Protein AF-A0A3D2K0X0-F1 (afdb_monomer_lite)

pLDDT: mean 84.07, std 15.58, range [38.31, 97.81]

Structure (mmCIF, N/CA/C/O backbone):
data_AF-A0A3D2K0X0-F1
#
_entry.id   AF-A0A3D2K0X0-F1
#
loop_
_atom_site.group_PDB
_atom_site.id
_atom_site.type_symbol
_atom_site.label_atom_id
_atom_site.label_alt_id
_atom_site.label_comp_id
_atom_site.label_asym_id
_atom_site.label_entity_id
_atom_site.label_seq_id
_atom_site.pdbx_PDB_ins_code
_atom_site.Cartn_x
_atom_site.Cartn_y
_atom_site.Cartn_z
_atom_site.occupancy
_atom_site.B_iso_or_equiv
_atom_site.auth_seq_id
_atom_site.auth_comp_id
_atom_site.auth_asym_id
_atom_site.auth_atom_id
_atom_site.pdbx_PDB_model_num
ATOM 1 N N . MET A 1 1 ? -5.726 -4.764 17.600 1.00 83.50 1 MET A N 1
ATOM 2 C CA . MET A 1 1 ? -5.857 -4.123 16.275 1.00 83.50 1 MET A CA 1
ATOM 3 C C . MET A 1 1 ? -5.183 -2.762 16.157 1.00 83.50 1 MET A C 1
ATOM 5 O O . MET A 1 1 ? -4.440 -2.572 15.210 1.00 83.50 1 MET A O 1
ATOM 9 N N . ARG A 1 2 ? -5.328 -1.857 17.134 1.00 81.69 2 ARG A N 1
ATOM 10 C CA . ARG A 1 2 ? -4.608 -0.569 17.155 1.00 81.69 2 ARG A CA 1
ATOM 11 C C . ARG A 1 2 ? -3.098 -0.684 16.879 1.00 81.69 2 ARG A C 1
ATOM 13 O O . ARG A 1 2 ? -2.617 -0.067 15.940 1.00 81.69 2 ARG A O 1
ATOM 20 N N . TYR A 1 3 ? -2.367 -1.512 17.625 1.00 88.62 3 TYR A N 1
ATOM 21 C CA . TYR A 1 3 ? -0.921 -1.673 17.405 1.00 88.62 3 TYR A CA 1
ATOM 22 C C . TYR A 1 3 ? -0.562 -2.223 16.018 1.00 88.62 3 TYR A C 1
ATOM 24 O O . TYR A 1 3 ? 0.441 -1.808 15.456 1.00 88.62 3 TYR A O 1
ATOM 32 N N . ALA A 1 4 ? -1.402 -3.082 15.427 1.00 90.94 4 ALA A N 1
ATOM 33 C CA . ALA A 1 4 ? -1.199 -3.544 14.054 1.00 90.94 4 ALA A CA 1
ATOM 34 C C . ALA A 1 4 ? -1.318 -2.383 13.055 1.00 90.94 4 ALA A C 1
ATOM 36 O O . ALA A 1 4 ? -0.501 -2.276 12.152 1.00 90.94 4 ALA A O 1
ATOM 37 N N . CYS A 1 5 ? -2.276 -1.471 13.253 1.00 91.12 5 CYS A N 1
ATOM 38 C CA . CYS A 1 5 ? -2.397 -0.267 12.431 1.00 91.12 5 CYS A CA 1
ATOM 39 C C . CYS A 1 5 ? -1.192 0.670 12.568 1.00 91.12 5 CYS A C 1
ATOM 41 O O . CYS A 1 5 ? -0.759 1.245 11.575 1.00 91.12 5 CYS A O 1
ATOM 43 N N . LEU A 1 6 ? -0.631 0.792 13.775 1.00 91.81 6 LEU A N 1
ATOM 44 C CA . LEU A 1 6 ? 0.592 1.562 14.006 1.00 91.81 6 LEU A CA 1
ATOM 45 C C . LEU A 1 6 ? 1.790 0.935 13.278 1.00 91.81 6 LEU A C 1
ATOM 47 O O . LEU A 1 6 ? 2.475 1.624 12.528 1.00 91.81 6 LEU A O 1
ATOM 51 N N . VAL A 1 7 ? 2.004 -0.374 13.450 1.00 94.81 7 VAL A N 1
ATOM 52 C CA . VAL A 1 7 ? 3.092 -1.116 12.791 1.00 94.81 7 VAL A CA 1
ATOM 53 C C . VAL A 1 7 ? 2.967 -1.032 11.272 1.00 94.81 7 VAL A C 1
ATOM 55 O O . VAL A 1 7 ? 3.932 -0.683 10.601 1.00 94.81 7 VAL A O 1
ATOM 58 N N . MET A 1 8 ? 1.777 -1.278 10.722 1.00 95.31 8 MET A N 1
ATOM 59 C CA . MET A 1 8 ? 1.549 -1.187 9.278 1.00 95.31 8 MET A CA 1
ATOM 60 C C . MET A 1 8 ? 1.687 0.242 8.754 1.00 95.31 8 MET A C 1
ATOM 62 O O . MET A 1 8 ? 2.212 0.437 7.664 1.00 95.31 8 MET A O 1
ATOM 66 N N . GLY A 1 9 ? 1.281 1.249 9.533 1.00 94.19 9 GLY A N 1
ATOM 67 C CA . GLY A 1 9 ? 1.522 2.652 9.197 1.00 94.19 9 GLY A CA 1
ATOM 68 C C . GLY A 1 9 ? 3.013 2.959 9.043 1.00 94.19 9 GLY A C 1
ATOM 69 O O . GLY A 1 9 ? 3.412 3.573 8.053 1.00 94.19 9 GLY A O 1
ATOM 70 N N . ILE A 1 10 ? 3.839 2.471 9.973 1.00 95.81 10 ILE A N 1
ATOM 71 C CA . ILE A 1 10 ? 5.302 2.607 9.913 1.00 95.81 10 ILE A CA 1
ATOM 72 C C . ILE A 1 10 ? 5.878 1.831 8.721 1.00 95.81 10 ILE A C 1
ATOM 74 O O . ILE A 1 10 ? 6.716 2.366 8.001 1.00 95.81 10 ILE A O 1
ATOM 78 N N . LEU A 1 11 ? 5.407 0.607 8.463 1.00 96.69 11 LEU A N 1
ATOM 79 C CA . LEU A 1 11 ? 5.863 -0.193 7.319 1.00 96.69 11 LEU A CA 1
ATOM 80 C C . LEU A 1 11 ? 5.563 0.488 5.978 1.00 96.69 11 LEU A C 1
ATOM 82 O O . LEU A 1 11 ? 6.444 0.564 5.129 1.00 96.69 11 LEU A O 1
ATOM 86 N N . PHE A 1 12 ? 4.368 1.053 5.795 1.00 96.75 12 PHE A N 1
ATOM 87 C CA . PHE A 1 12 ? 4.060 1.811 4.579 1.00 96.75 12 PHE A CA 1
ATOM 88 C C . PHE A 1 12 ? 4.877 3.102 4.460 1.00 96.75 12 PHE A C 1
ATOM 90 O O . PHE A 1 12 ? 5.246 3.486 3.352 1.00 96.75 12 PHE A O 1
ATOM 97 N N . ALA A 1 13 ? 5.210 3.756 5.575 1.00 95.38 13 ALA A N 1
ATOM 98 C CA . ALA A 1 13 ? 6.133 4.889 5.549 1.00 95.38 13 ALA A CA 1
ATOM 99 C C . ALA A 1 13 ? 7.541 4.453 5.100 1.00 95.38 13 ALA A C 1
ATOM 101 O O . ALA A 1 13 ? 8.158 5.136 4.285 1.00 95.38 13 ALA A O 1
ATOM 102 N N . LEU A 1 14 ? 8.016 3.288 5.555 1.00 94.56 14 LEU A N 1
ATOM 103 C CA . LEU A 1 14 ? 9.288 2.714 5.113 1.00 94.56 14 LEU A CA 1
ATOM 104 C C . LEU A 1 14 ? 9.266 2.348 3.622 1.00 94.56 14 LEU A C 1
ATOM 106 O O . LEU A 1 14 ? 10.211 2.664 2.910 1.00 94.56 14 LEU A O 1
ATOM 110 N N . PHE A 1 15 ? 8.176 1.754 3.126 1.00 93.06 15 PHE A N 1
ATOM 111 C CA . PHE A 1 15 ? 8.017 1.496 1.691 1.00 93.06 15 PHE A CA 1
ATOM 112 C C . PHE A 1 15 ? 8.025 2.791 0.883 1.00 93.06 15 PHE A C 1
ATOM 114 O O . PHE A 1 15 ? 8.700 2.861 -0.135 1.00 93.06 15 PHE A O 1
ATOM 121 N N . THR A 1 16 ? 7.352 3.839 1.366 1.00 91.25 16 THR A N 1
ATOM 122 C CA . THR A 1 16 ? 7.391 5.170 0.740 1.00 91.25 16 THR A CA 1
ATOM 123 C C . THR A 1 16 ? 8.828 5.688 0.646 1.00 91.25 16 THR A C 1
ATOM 125 O O . THR A 1 16 ? 9.238 6.158 -0.409 1.00 91.25 16 THR A O 1
ATOM 128 N N . PHE A 1 17 ? 9.609 5.562 1.724 1.00 89.50 17 PHE A N 1
ATOM 129 C CA . PHE A 1 17 ? 11.023 5.939 1.736 1.00 89.50 17 PHE A CA 1
ATOM 130 C C . PHE A 1 17 ? 11.845 5.138 0.716 1.00 89.50 17 PHE A C 1
ATOM 132 O O . PHE A 1 17 ? 12.612 5.724 -0.041 1.00 89.50 17 PHE A O 1
ATOM 139 N N . TRP A 1 18 ? 11.650 3.819 0.636 1.00 87.62 18 TRP A N 1
ATOM 140 C CA . TRP A 1 18 ? 12.347 2.993 -0.352 1.00 87.62 18 TRP A CA 1
ATOM 141 C C . TRP A 1 18 ? 11.983 3.334 -1.794 1.00 87.62 18 TRP A C 1
ATOM 143 O O . TRP A 1 18 ? 12.853 3.255 -2.646 1.00 87.62 18 TRP A O 1
ATOM 153 N N . GLN A 1 19 ? 10.766 3.805 -2.072 1.00 87.12 19 GLN A N 1
ATOM 154 C CA . GLN A 1 19 ? 10.413 4.262 -3.420 1.00 87.12 19 GLN A CA 1
ATOM 155 C C . GLN A 1 19 ? 11.165 5.530 -3.847 1.00 87.12 19 GLN A C 1
ATOM 157 O O . GLN A 1 19 ? 11.465 5.694 -5.026 1.00 87.12 19 GLN A O 1
ATOM 162 N N . PHE A 1 20 ? 11.520 6.410 -2.906 1.00 81.31 20 PHE A N 1
ATOM 163 C CA . PHE A 1 20 ? 12.422 7.527 -3.205 1.00 81.31 20 PHE A CA 1
ATOM 164 C C . PHE A 1 20 ? 13.858 7.054 -3.461 1.00 81.31 20 PHE A C 1
ATOM 166 O O . PHE A 1 20 ? 14.539 7.618 -4.308 1.00 81.31 20 PHE A O 1
ATOM 173 N N . ASN A 1 21 ? 14.309 6.005 -2.768 1.00 79.56 21 ASN A N 1
ATOM 174 C CA . ASN A 1 21 ? 15.621 5.406 -3.022 1.00 79.56 21 ASN A CA 1
ATOM 175 C C . ASN A 1 21 ? 15.667 4.669 -4.373 1.00 79.56 21 ASN A C 1
ATOM 177 O O . ASN A 1 21 ? 16.672 4.733 -5.073 1.00 79.56 21 ASN A O 1
ATOM 181 N N . ASP A 1 22 ? 14.572 4.012 -4.764 1.00 71.38 22 ASP A N 1
ATOM 182 C CA . ASP A 1 22 ? 14.458 3.348 -6.067 1.00 71.38 22 ASP A CA 1
ATOM 183 C C . ASP A 1 22 ? 14.534 4.356 -7.226 1.00 71.38 22 ASP A C 1
ATOM 185 O O . ASP A 1 22 ? 15.140 4.055 -8.251 1.00 71.38 22 ASP A O 1
ATOM 189 N N . LEU A 1 23 ? 14.005 5.576 -7.054 1.00 69.69 23 LEU A N 1
ATOM 190 C CA . LEU A 1 23 ? 14.193 6.666 -8.019 1.00 69.69 23 LEU A CA 1
ATOM 191 C C . LEU A 1 23 ? 15.675 6.994 -8.228 1.00 69.69 23 LEU A C 1
ATOM 193 O O . LEU A 1 23 ? 16.134 7.049 -9.364 1.00 69.69 23 LEU A O 1
ATOM 197 N N . GLU A 1 24 ? 16.414 7.227 -7.141 1.00 64.69 24 GLU A N 1
ATOM 198 C CA . GLU A 1 24 ? 17.826 7.619 -7.220 1.00 64.69 24 GLU A CA 1
ATOM 199 C C . GLU A 1 24 ? 18.708 6.510 -7.809 1.00 64.69 24 GLU A C 1
ATOM 201 O O . GLU A 1 24 ? 19.740 6.800 -8.414 1.00 64.69 24 GLU A O 1
ATOM 206 N N . GLN A 1 25 ? 18.306 5.246 -7.638 1.00 63.50 25 GLN A N 1
ATOM 207 C CA . GLN A 1 25 ? 19.117 4.088 -7.999 1.00 63.50 25 GLN A CA 1
ATOM 208 C C . GLN A 1 25 ? 18.748 3.447 -9.349 1.00 63.50 25 GLN A C 1
ATOM 210 O O . GLN A 1 25 ? 19.645 2.937 -10.021 1.00 63.50 25 GLN A O 1
ATOM 215 N N . TYR A 1 26 ? 17.470 3.456 -9.746 1.00 66.56 26 TYR A N 1
ATOM 216 C CA . TYR A 1 26 ? 16.961 2.688 -10.896 1.00 66.56 26 TYR A CA 1
ATOM 217 C C . TYR A 1 26 ? 16.151 3.514 -11.912 1.00 66.56 26 TYR A C 1
ATOM 219 O O . TYR A 1 26 ? 15.646 2.939 -12.872 1.00 66.56 26 TYR A O 1
ATOM 227 N N . ASP A 1 27 ? 16.000 4.833 -11.713 1.00 66.81 27 ASP A N 1
ATOM 228 C CA . ASP A 1 27 ? 15.270 5.761 -12.606 1.00 66.81 27 ASP A CA 1
ATOM 229 C C . ASP A 1 27 ? 13.861 5.261 -13.010 1.00 66.81 27 ASP A C 1
ATOM 231 O O . ASP A 1 27 ? 13.362 5.465 -14.116 1.00 66.81 27 ASP A O 1
ATOM 235 N N . THR A 1 28 ? 13.209 4.536 -12.095 1.00 66.00 28 THR A N 1
ATOM 236 C CA . THR A 1 28 ? 11.919 3.869 -12.322 1.00 66.00 28 THR A CA 1
ATOM 237 C C . THR A 1 28 ? 10.818 4.867 -12.669 1.00 66.00 28 THR A C 1
ATOM 239 O O . THR A 1 28 ? 10.440 5.647 -11.809 1.00 66.00 28 THR A O 1
ATOM 242 N N . GLU A 1 29 ? 10.205 4.795 -13.855 1.00 65.44 29 GLU A N 1
ATOM 243 C CA . GLU A 1 29 ? 9.218 5.791 -14.329 1.00 65.44 29 GLU A CA 1
ATOM 244 C C . GLU A 1 29 ? 7.976 5.982 -13.424 1.00 65.44 29 GLU A C 1
ATOM 246 O O . GLU A 1 29 ? 7.407 7.072 -13.370 1.00 65.44 29 GLU A O 1
ATOM 251 N N . TRP A 1 30 ? 7.549 4.954 -12.681 1.00 70.50 30 TRP A N 1
ATOM 252 C CA . TRP A 1 30 ? 6.277 4.951 -11.930 1.00 70.50 30 TRP A CA 1
ATOM 253 C C . TRP A 1 30 ? 6.417 5.203 -10.420 1.00 70.50 30 TRP A C 1
ATOM 255 O O . TRP A 1 30 ? 5.435 5.119 -9.675 1.00 70.50 30 TRP A O 1
ATOM 265 N N . TRP A 1 31 ? 7.615 5.568 -9.960 1.00 80.50 31 TRP A N 1
ATOM 266 C CA . TRP A 1 31 ? 7.943 5.763 -8.542 1.00 80.50 31 TRP A CA 1
ATOM 267 C C . TRP A 1 31 ? 6.989 6.731 -7.814 1.00 80.50 31 TRP A C 1
ATOM 269 O O . TRP A 1 31 ? 6.598 6.495 -6.669 1.00 80.50 31 TRP A O 1
ATOM 279 N N . GLN A 1 32 ? 6.540 7.795 -8.489 1.00 83.19 32 GLN A N 1
ATOM 280 C CA . GLN A 1 32 ? 5.645 8.811 -7.916 1.00 83.19 32 GLN A CA 1
ATOM 281 C C . GLN A 1 32 ? 4.284 8.232 -7.512 1.00 83.19 32 GLN A C 1
ATOM 283 O O . GLN A 1 32 ? 3.729 8.598 -6.471 1.00 83.19 32 GLN A O 1
ATOM 288 N N . GLY A 1 33 ? 3.750 7.312 -8.323 1.00 87.75 33 GLY A N 1
ATOM 289 C CA . GLY A 1 33 ? 2.477 6.646 -8.052 1.00 87.75 33 GLY A CA 1
ATOM 290 C C . GLY A 1 33 ? 2.555 5.783 -6.795 1.00 87.75 33 GLY A C 1
ATOM 291 O O . GLY A 1 33 ? 1.653 5.822 -5.951 1.00 87.75 33 GLY A O 1
ATOM 292 N N . TRP A 1 34 ? 3.667 5.069 -6.621 1.00 90.50 34 TRP A N 1
ATOM 293 C CA . TRP A 1 34 ? 3.917 4.250 -5.439 1.00 90.50 34 TRP A CA 1
ATOM 294 C C . TRP A 1 34 ? 4.182 5.063 -4.182 1.00 90.50 34 TRP A C 1
ATOM 296 O O . TRP A 1 34 ? 3.618 4.740 -3.135 1.00 90.50 34 TRP A O 1
ATOM 306 N N . VAL A 1 35 ? 4.955 6.150 -4.279 1.00 91.81 35 VAL A N 1
ATOM 307 C CA . VAL A 1 35 ? 5.143 7.101 -3.173 1.00 91.81 35 VAL A CA 1
ATOM 308 C C . VAL A 1 35 ? 3.790 7.594 -2.667 1.00 91.81 35 VAL A C 1
ATOM 310 O O . VAL A 1 35 ? 3.504 7.497 -1.473 1.00 91.81 35 VAL A O 1
ATOM 313 N N . LEU A 1 36 ? 2.924 8.071 -3.566 1.00 93.50 36 LEU A N 1
ATOM 314 C CA . LEU A 1 36 ? 1.603 8.566 -3.184 1.00 93.50 36 LEU A CA 1
ATOM 315 C C . LEU A 1 36 ? 0.741 7.456 -2.567 1.00 93.50 36 LEU A C 1
ATOM 317 O O . LEU A 1 36 ? 0.100 7.661 -1.535 1.00 93.50 36 LEU A O 1
ATOM 321 N N . THR A 1 37 ? 0.747 6.269 -3.171 1.00 94.56 37 THR A N 1
ATOM 322 C CA . THR A 1 37 ? -0.063 5.133 -2.720 1.00 94.56 37 THR A CA 1
ATOM 323 C C . THR A 1 37 ? 0.344 4.670 -1.322 1.00 94.56 37 THR A C 1
ATOM 325 O O . THR A 1 37 ? -0.510 4.547 -0.438 1.00 94.56 37 THR A O 1
ATOM 328 N N . TYR A 1 38 ? 1.639 4.456 -1.082 1.00 95.69 38 TYR A N 1
ATOM 329 C CA . TYR A 1 38 ? 2.136 4.039 0.227 1.00 95.69 38 TYR A CA 1
ATOM 330 C C . TYR A 1 38 ? 1.987 5.139 1.281 1.00 95.69 38 TYR A C 1
ATOM 332 O O . TYR A 1 38 ? 1.579 4.834 2.406 1.00 95.69 38 TYR A O 1
ATOM 340 N N . ALA A 1 39 ? 2.188 6.411 0.926 1.00 95.56 39 ALA A N 1
ATOM 341 C CA . ALA A 1 39 ? 1.946 7.528 1.836 1.00 95.56 39 ALA A CA 1
ATOM 342 C C . ALA A 1 39 ? 0.480 7.568 2.300 1.00 95.56 39 ALA A C 1
ATOM 344 O O . ALA A 1 39 ? 0.205 7.659 3.500 1.00 95.56 39 ALA A O 1
ATOM 345 N N . LEU A 1 40 ? -0.476 7.414 1.376 1.00 96.75 40 LEU A N 1
ATOM 346 C CA . LEU A 1 40 ? -1.901 7.339 1.713 1.00 96.75 40 LEU A CA 1
ATOM 347 C C . LEU A 1 40 ? -2.219 6.118 2.584 1.00 96.75 40 LEU A C 1
ATOM 349 O O . LEU A 1 40 ? -2.940 6.247 3.574 1.00 96.75 40 LEU A O 1
ATOM 353 N N . CYS A 1 41 ? -1.656 4.946 2.278 1.00 96.75 41 CYS A N 1
ATOM 354 C CA . CYS A 1 41 ? -1.838 3.741 3.093 1.00 96.75 41 CYS A CA 1
ATOM 355 C C . CYS A 1 41 ? -1.293 3.915 4.519 1.00 96.75 41 CYS A C 1
ATOM 357 O O . CYS A 1 41 ? -1.929 3.471 5.484 1.00 96.75 41 CYS A O 1
ATOM 359 N N . SER A 1 42 ? -0.153 4.598 4.661 1.00 96.75 42 SER A N 1
ATOM 360 C CA . SER A 1 42 ? 0.433 4.950 5.954 1.00 96.75 42 SER A CA 1
ATOM 361 C C . SER A 1 42 ? -0.504 5.863 6.744 1.00 96.75 42 SER A C 1
ATOM 363 O O . SER A 1 42 ? -0.917 5.509 7.852 1.00 96.75 42 SER A O 1
ATOM 365 N N . ILE A 1 43 ? -0.942 6.976 6.141 1.00 96.44 43 ILE A N 1
ATOM 366 C CA . ILE A 1 43 ? -1.861 7.937 6.766 1.00 96.44 43 ILE A CA 1
ATOM 367 C C . ILE A 1 43 ? -3.156 7.247 7.191 1.00 96.44 43 ILE A C 1
ATOM 369 O O . ILE A 1 43 ? -3.577 7.386 8.336 1.00 96.44 43 ILE A O 1
ATOM 373 N N . ILE A 1 44 ? -3.782 6.465 6.310 1.00 95.00 44 ILE A N 1
ATOM 374 C CA . ILE A 1 44 ? -5.039 5.775 6.617 1.00 95.00 44 ILE A CA 1
ATOM 375 C C . ILE A 1 44 ? -4.856 4.786 7.773 1.00 95.00 44 ILE A C 1
ATOM 377 O O . ILE A 1 44 ? -5.725 4.694 8.646 1.00 95.00 44 ILE A O 1
ATOM 381 N N . SER A 1 45 ? -3.731 4.069 7.821 1.00 94.12 45 SER A N 1
ATOM 382 C CA . SER A 1 45 ? -3.424 3.140 8.915 1.00 94.12 45 SER A CA 1
ATOM 383 C C . SER A 1 45 ? -3.231 3.885 10.244 1.00 94.12 45 SER A C 1
ATOM 385 O O . SER A 1 45 ? -3.802 3.480 11.258 1.00 94.12 45 SER A O 1
ATOM 387 N N . LEU A 1 46 ? -2.535 5.026 10.245 1.00 93.19 46 LEU A N 1
ATOM 388 C CA . LEU A 1 46 ? -2.344 5.869 11.434 1.00 93.19 46 LEU A CA 1
ATOM 389 C C . LEU A 1 46 ? -3.638 6.562 11.892 1.00 93.19 46 LEU A C 1
ATOM 391 O O . LEU A 1 46 ? -3.932 6.610 13.086 1.00 93.19 46 LEU A O 1
ATOM 395 N N . VAL A 1 47 ? -4.469 7.037 10.963 1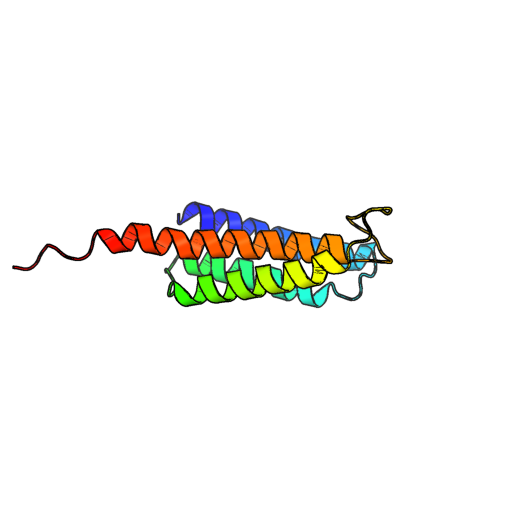.00 93.19 47 VAL A N 1
ATOM 396 C CA . VAL A 1 47 ? -5.805 7.562 11.283 1.00 93.19 47 VAL A CA 1
ATOM 397 C C . VAL A 1 47 ? -6.656 6.458 11.901 1.00 9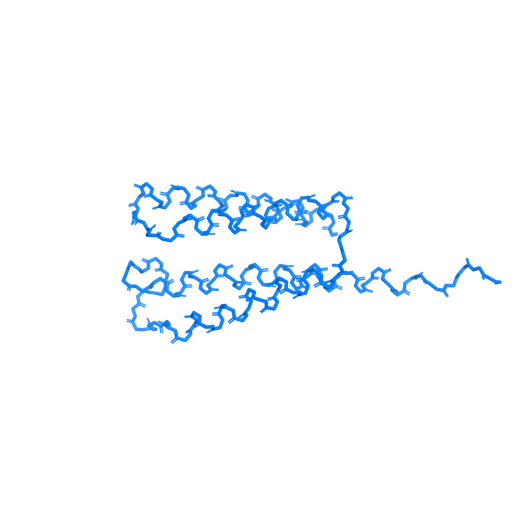3.19 47 VAL A C 1
ATOM 399 O O . VAL A 1 47 ? -7.268 6.677 12.943 1.00 93.19 47 VAL A O 1
ATOM 402 N N . THR A 1 48 ? -6.626 5.252 11.326 1.00 91.19 48 THR A N 1
ATOM 403 C CA . THR A 1 48 ? -7.358 4.081 11.835 1.00 91.19 48 THR A CA 1
ATOM 404 C C . THR A 1 48 ? -6.886 3.651 13.227 1.00 91.19 48 THR A C 1
ATOM 406 O O . THR A 1 48 ? -7.681 3.145 14.021 1.00 91.19 48 THR A O 1
ATOM 409 N N . TRP A 1 49 ? -5.610 3.871 13.560 1.00 89.25 49 TRP A N 1
ATOM 410 C CA . TRP A 1 49 ? -5.088 3.646 14.910 1.00 89.25 49 TRP A CA 1
ATOM 411 C C . TRP A 1 49 ? -5.788 4.534 15.953 1.00 89.25 49 TRP A C 1
ATOM 413 O O . TRP A 1 49 ? -6.199 4.038 17.010 1.00 89.25 49 TRP A O 1
ATOM 423 N N . ALA A 1 50 ? -5.989 5.816 15.636 1.00 89.19 50 ALA A N 1
ATOM 424 C CA . ALA A 1 50 ? -6.685 6.761 16.506 1.00 89.19 50 ALA A CA 1
ATOM 425 C C . ALA A 1 50 ? -8.211 6.558 16.478 1.00 89.19 50 ALA A C 1
ATOM 427 O O . ALA A 1 50 ? -8.848 6.421 17.530 1.00 89.19 50 ALA A O 1
ATOM 428 N N . LYS A 1 51 ? -8.793 6.492 15.276 1.00 86.31 51 LYS A N 1
ATOM 429 C CA . LYS A 1 51 ? -10.234 6.449 15.017 1.00 86.31 51 LYS A CA 1
ATOM 430 C C . LYS A 1 51 ? -10.562 5.495 13.870 1.00 86.31 51 LYS A C 1
ATOM 432 O O . LYS A 1 51 ? -10.121 5.679 12.742 1.00 86.31 51 LYS A O 1
ATOM 437 N N . ALA A 1 52 ? -11.431 4.532 14.149 1.00 86.81 52 ALA A N 1
ATOM 438 C CA . ALA A 1 52 ? -11.937 3.601 13.151 1.00 86.81 52 ALA A CA 1
ATOM 439 C C . ALA A 1 52 ? -12.762 4.314 12.056 1.00 86.81 52 ALA A C 1
ATOM 441 O O . ALA A 1 52 ? -13.628 5.139 12.365 1.00 86.81 52 ALA A O 1
ATOM 442 N N . LEU A 1 53 ? -12.502 3.987 10.787 1.00 88.75 53 LEU A N 1
ATOM 443 C CA . LEU A 1 53 ? -13.257 4.467 9.624 1.00 88.75 53 LEU A CA 1
ATOM 444 C C . LEU A 1 53 ? -14.354 3.457 9.238 1.00 88.75 53 LEU A C 1
ATOM 446 O O . LEU A 1 53 ? -14.337 2.312 9.688 1.00 88.75 53 LEU A O 1
ATOM 450 N N . PRO A 1 54 ? -15.337 3.844 8.404 1.00 89.75 54 PRO A N 1
ATOM 451 C CA . PRO A 1 54 ? -16.391 2.932 7.979 1.00 89.75 54 PRO A CA 1
ATOM 452 C C . PRO A 1 54 ? -15.840 1.695 7.261 1.00 89.75 54 PRO A C 1
ATOM 454 O O . PRO A 1 54 ? -14.997 1.795 6.378 1.00 89.75 54 PRO A O 1
ATOM 457 N N . ARG A 1 55 ? -16.388 0.516 7.566 1.00 89.44 55 ARG A N 1
ATOM 458 C CA . ARG A 1 55 ? -15.942 -0.759 6.976 1.00 89.44 55 ARG A CA 1
ATOM 459 C C . ARG A 1 55 ? -15.917 -0.766 5.443 1.00 89.44 55 ARG A C 1
ATOM 461 O O . ARG A 1 55 ? -15.023 -1.371 4.855 1.00 89.44 55 ARG A O 1
ATOM 468 N N . TRP A 1 56 ? -16.906 -0.134 4.812 1.00 91.50 56 TRP A N 1
ATOM 469 C CA . TRP A 1 56 ? -17.007 -0.078 3.353 1.00 91.50 56 TRP A CA 1
ATOM 470 C C . TRP A 1 56 ? -15.810 0.645 2.728 1.00 91.50 56 TRP A C 1
ATOM 472 O O . TRP A 1 56 ? -15.376 0.249 1.657 1.00 91.50 56 TRP A O 1
ATOM 482 N N . PHE A 1 57 ? -15.222 1.623 3.425 1.00 93.62 57 PHE A N 1
ATOM 483 C CA . PHE A 1 57 ? -14.042 2.346 2.958 1.00 93.62 57 PHE A CA 1
ATOM 484 C C . PHE A 1 57 ? -12.847 1.399 2.788 1.00 93.62 57 PHE A C 1
ATOM 486 O O . PHE A 1 57 ? -12.251 1.337 1.716 1.00 93.62 57 PHE A O 1
ATOM 493 N N . TYR A 1 58 ? -12.557 0.583 3.808 1.00 94.56 58 TYR A N 1
ATOM 494 C CA . TYR A 1 58 ? -11.486 -0.414 3.735 1.00 94.56 58 TYR A CA 1
ATOM 495 C C . TYR A 1 58 ? -11.762 -1.484 2.677 1.00 94.56 58 TYR A C 1
ATOM 497 O O . TYR A 1 58 ? -10.863 -1.884 1.942 1.00 94.56 58 TYR A O 1
ATOM 505 N N . PHE A 1 59 ? -13.014 -1.938 2.588 1.00 95.12 59 PHE A N 1
ATOM 506 C CA . PHE A 1 59 ? -13.406 -2.951 1.616 1.00 95.12 59 PHE A CA 1
ATOM 507 C C . PHE A 1 59 ? -13.234 -2.458 0.174 1.00 95.12 59 PHE A C 1
ATOM 509 O O . PHE A 1 59 ? -12.676 -3.185 -0.642 1.00 95.12 59 PHE A O 1
ATOM 516 N N . SER A 1 60 ? -13.635 -1.220 -0.127 1.00 96.25 60 SER A N 1
ATOM 517 C CA . SER A 1 60 ? -13.453 -0.628 -1.455 1.00 96.25 60 SER A CA 1
ATOM 518 C C . SER A 1 60 ? -11.978 -0.549 -1.847 1.00 96.25 60 SER A C 1
ATOM 520 O O . SER A 1 60 ? -11.628 -0.966 -2.946 1.00 96.25 60 SER A O 1
ATOM 522 N N . ILE A 1 61 ? -11.103 -0.092 -0.941 1.00 96.50 61 ILE A N 1
ATOM 523 C CA . ILE A 1 61 ? -9.654 -0.036 -1.202 1.00 96.50 61 ILE A CA 1
ATOM 524 C C . ILE A 1 61 ? -9.100 -1.438 -1.461 1.00 96.50 61 ILE A C 1
ATOM 526 O O . ILE A 1 61 ? -8.363 -1.638 -2.420 1.00 96.50 61 ILE A O 1
ATOM 530 N N . SER A 1 62 ? -9.492 -2.419 -0.645 1.00 97.19 62 SER A N 1
ATOM 531 C CA . SER A 1 62 ? -9.066 -3.809 -0.817 1.00 97.19 62 SER A CA 1
ATOM 532 C C . SER A 1 62 ? -9.474 -4.374 -2.181 1.00 97.19 62 SER A C 1
ATOM 534 O O . SER A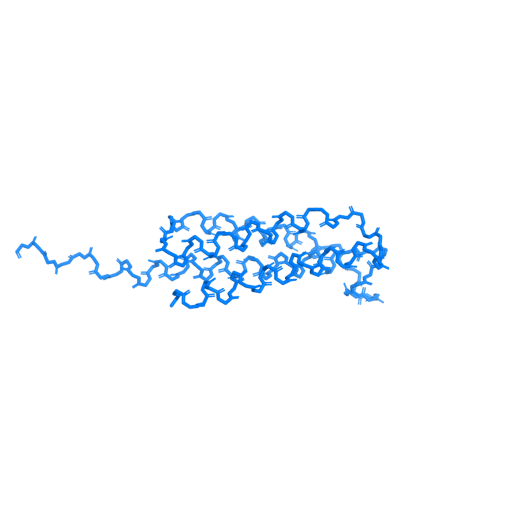 1 62 ? -8.640 -4.948 -2.875 1.00 97.19 62 SER A O 1
ATOM 536 N N . MET A 1 63 ? -10.728 -4.171 -2.598 1.00 97.81 63 MET A N 1
ATOM 537 C CA . MET A 1 63 ? -11.224 -4.661 -3.889 1.00 97.81 63 MET A CA 1
ATOM 538 C C . MET A 1 63 ? -10.535 -3.988 -5.073 1.00 97.81 63 MET A C 1
ATOM 540 O O . MET A 1 63 ? -10.167 -4.676 -6.021 1.00 97.81 63 MET A O 1
ATOM 544 N N . VAL A 1 64 ? -10.319 -2.671 -5.011 1.00 97.44 64 VAL A N 1
ATOM 545 C CA . VAL A 1 64 ? -9.586 -1.952 -6.061 1.00 97.44 64 VAL A CA 1
ATOM 546 C C . VAL A 1 64 ? -8.142 -2.444 -6.130 1.00 97.44 64 VAL A C 1
ATOM 548 O O . VAL A 1 64 ? -7.695 -2.834 -7.202 1.00 97.44 64 VAL A O 1
ATOM 551 N N . ALA A 1 65 ? -7.433 -2.509 -5.000 1.00 97.12 65 ALA A N 1
ATOM 552 C CA . ALA A 1 65 ? -6.041 -2.949 -4.968 1.00 97.12 65 ALA A CA 1
ATOM 553 C C . ALA A 1 65 ? -5.880 -4.382 -5.497 1.00 97.12 65 ALA A C 1
ATOM 555 O O . ALA A 1 65 ? -5.049 -4.620 -6.367 1.00 97.12 65 ALA A O 1
ATOM 556 N N . LEU A 1 66 ? -6.713 -5.326 -5.047 1.00 97.50 66 LEU A N 1
ATOM 557 C CA . LEU A 1 66 ? -6.656 -6.712 -5.520 1.00 97.50 66 LEU A CA 1
ATOM 558 C C . LEU A 1 66 ? -7.079 -6.849 -6.988 1.00 97.50 66 LEU A C 1
ATOM 560 O O . LEU A 1 66 ? -6.471 -7.624 -7.719 1.00 97.50 66 LEU A O 1
ATOM 564 N N . GLY A 1 67 ? -8.081 -6.093 -7.444 1.00 96.81 67 GLY A N 1
ATOM 565 C CA . GLY A 1 67 ? -8.491 -6.092 -8.850 1.00 96.81 67 GLY A CA 1
ATOM 566 C C . GLY A 1 67 ? -7.377 -5.597 -9.775 1.00 96.81 67 GLY A C 1
ATOM 567 O O . GLY A 1 67 ? -7.078 -6.234 -10.784 1.00 96.81 67 GLY A O 1
ATOM 568 N N . VAL A 1 68 ? -6.706 -4.508 -9.392 1.00 95.62 68 VAL A N 1
ATOM 569 C CA . VAL A 1 68 ? -5.552 -3.982 -10.134 1.00 95.62 68 VAL A CA 1
ATOM 570 C C . VAL A 1 68 ? -4.355 -4.937 -10.016 1.00 95.62 68 VAL A C 1
ATOM 572 O O . VAL A 1 68 ? -3.647 -5.139 -10.998 1.00 95.62 68 VAL A O 1
ATOM 575 N N . ALA A 1 69 ? -4.167 -5.614 -8.877 1.00 95.69 69 ALA A N 1
ATOM 576 C CA . ALA A 1 69 ? -3.118 -6.624 -8.719 1.00 95.69 69 ALA A CA 1
ATOM 577 C C . ALA A 1 69 ? -3.290 -7.809 -9.675 1.00 95.69 69 ALA A C 1
ATOM 579 O O . ALA A 1 69 ? -2.299 -8.306 -10.211 1.00 95.69 69 ALA A O 1
ATOM 580 N N . VAL A 1 70 ? -4.535 -8.254 -9.886 1.00 95.94 70 VAL A N 1
ATOM 581 C CA . VAL A 1 70 ? -4.868 -9.301 -10.863 1.00 95.94 70 VAL A CA 1
ATOM 582 C C . VAL A 1 70 ? -4.594 -8.814 -12.278 1.00 95.94 70 VAL A C 1
ATOM 584 O O . VAL A 1 70 ? -4.005 -9.545 -13.060 1.00 95.94 70 VAL A O 1
ATOM 587 N N . TYR A 1 71 ? -4.969 -7.579 -12.612 1.00 94.62 71 TYR A N 1
ATOM 588 C CA . TYR A 1 71 ? -4.652 -7.014 -13.924 1.00 94.62 71 TYR A CA 1
ATOM 589 C C . TYR A 1 71 ? -3.141 -7.039 -14.205 1.00 94.62 71 TYR A C 1
ATOM 591 O O . TYR A 1 71 ? -2.723 -7.532 -15.250 1.00 94.62 71 TYR A O 1
ATOM 599 N N . TRP A 1 72 ? -2.320 -6.598 -13.249 1.00 91.06 72 TRP A N 1
ATOM 600 C CA . TRP A 1 72 ? -0.863 -6.651 -13.386 1.00 91.06 72 TRP A CA 1
ATOM 601 C C . TRP A 1 72 ? -0.313 -8.077 -13.406 1.00 91.06 72 TRP A C 1
ATOM 603 O O . TRP A 1 72 ? 0.625 -8.352 -14.148 1.00 91.06 72 TRP A O 1
ATOM 613 N N . SER A 1 73 ? -0.898 -9.018 -12.658 1.00 91.62 73 SER A N 1
ATOM 614 C CA . SER A 1 73 ? -0.389 -10.394 -12.634 1.00 91.62 73 SER A CA 1
ATOM 615 C C . SER A 1 73 ? -0.514 -11.111 -13.982 1.00 91.62 73 SER A C 1
ATOM 617 O O . SER A 1 73 ? 0.295 -11.990 -14.280 1.00 91.62 73 SER A O 1
ATOM 619 N N . LEU A 1 74 ? -1.461 -10.694 -14.832 1.00 91.69 74 LEU A N 1
ATOM 620 C CA . LEU A 1 74 ? -1.597 -11.189 -16.207 1.00 91.69 74 LEU A CA 1
ATOM 621 C C . LEU A 1 74 ? -0.418 -10.793 -17.110 1.00 91.69 74 LEU A C 1
ATOM 623 O O . LEU A 1 74 ? -0.175 -11.463 -18.110 1.00 91.69 74 LEU A O 1
ATOM 627 N N . GLY A 1 75 ? 0.313 -9.730 -16.763 1.00 87.44 75 GLY A N 1
ATOM 628 C CA . GLY A 1 75 ? 1.496 -9.259 -17.487 1.00 87.44 75 GLY A CA 1
ATOM 629 C C . GLY A 1 75 ? 2.814 -9.885 -17.024 1.00 87.44 75 GLY A C 1
ATOM 630 O O . GLY A 1 75 ? 3.863 -9.553 -17.573 1.00 87.44 75 GLY A O 1
ATOM 631 N N . ILE A 1 76 ? 2.804 -10.769 -16.017 1.00 88.31 76 ILE A N 1
ATOM 632 C CA . ILE A 1 76 ? 4.036 -11.342 -15.456 1.00 88.31 76 ILE A CA 1
ATOM 633 C C . ILE A 1 76 ? 4.673 -12.335 -16.434 1.00 88.31 76 ILE A C 1
ATOM 635 O O . ILE A 1 76 ? 4.113 -13.382 -16.766 1.00 88.31 76 ILE A O 1
ATOM 639 N N . GLU A 1 77 ? 5.912 -12.048 -16.825 1.00 87.81 77 GLU A N 1
ATOM 640 C CA . GLU A 1 77 ? 6.763 -12.967 -17.575 1.00 87.81 77 GLU A CA 1
ATOM 641 C C . GLU A 1 77 ? 7.493 -13.933 -16.631 1.00 87.81 77 GLU A C 1
ATOM 643 O O . GLU A 1 77 ? 8.616 -13.692 -16.198 1.00 87.81 77 GLU A O 1
ATOM 648 N N . TRP A 1 78 ? 6.869 -15.078 -16.348 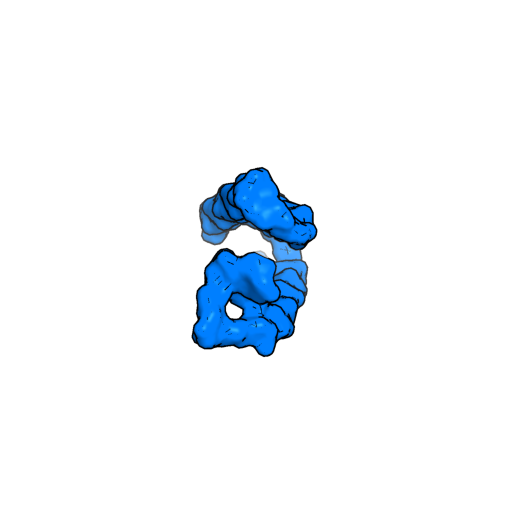1.00 83.75 78 TRP A N 1
ATOM 649 C CA . TRP A 1 78 ? 7.383 -16.097 -15.413 1.00 83.75 78 TRP A CA 1
ATOM 650 C C . TRP A 1 78 ? 8.733 -16.729 -15.787 1.00 83.75 78 TRP A C 1
ATOM 652 O O . TRP A 1 78 ? 9.321 -17.446 -14.982 1.00 83.75 78 TRP A O 1
ATOM 662 N N . HIS A 1 79 ? 9.217 -16.496 -17.007 1.00 82.44 79 HIS A N 1
ATOM 663 C CA . HIS A 1 79 ? 10.491 -17.014 -17.505 1.00 82.44 79 HIS A CA 1
ATOM 664 C C . HIS A 1 79 ? 11.663 -16.031 -17.317 1.00 82.44 79 HIS A C 1
ATOM 666 O O . HIS A 1 79 ? 12.796 -16.371 -17.655 1.00 82.44 79 HIS A O 1
ATOM 672 N N . LYS A 1 80 ? 11.407 -14.825 -16.792 1.00 80.56 80 LYS A N 1
ATOM 673 C CA . LYS A 1 80 ? 12.418 -13.820 -16.433 1.00 80.56 80 LYS A CA 1
ATOM 674 C C . LYS A 1 80 ? 12.406 -13.567 -14.925 1.00 80.56 80 LYS A C 1
ATOM 676 O O . LYS A 1 80 ? 11.628 -14.164 -14.181 1.00 80.56 80 LYS A O 1
ATOM 681 N N . THR A 1 81 ? 13.272 -12.668 -14.461 1.00 79.88 81 THR A N 1
ATOM 682 C CA . THR A 1 81 ? 13.164 -12.117 -13.109 1.00 79.88 81 THR A CA 1
ATOM 683 C C . THR A 1 81 ? 11.780 -11.490 -12.928 1.00 79.88 81 THR A C 1
ATOM 685 O O . THR A 1 81 ? 11.349 -10.659 -13.724 1.00 79.88 81 THR A O 1
ATOM 688 N N . VAL A 1 82 ? 11.050 -11.948 -11.908 1.00 78.75 82 VAL A N 1
ATOM 689 C CA . VAL A 1 82 ? 9.688 -11.473 -11.604 1.00 78.75 82 VAL A CA 1
ATOM 690 C C . VAL A 1 82 ? 9.731 -10.187 -10.777 1.00 78.75 82 VAL A C 1
ATOM 692 O O . VAL A 1 82 ? 8.898 -9.304 -10.952 1.00 78.75 82 VAL A O 1
ATOM 695 N N . LEU A 1 83 ? 10.711 -10.079 -9.879 1.00 77.50 83 LEU A N 1
ATOM 696 C CA . LEU A 1 83 ? 10.950 -8.900 -9.048 1.00 77.50 83 LEU A CA 1
ATOM 697 C C . LEU A 1 83 ? 12.092 -8.073 -9.640 1.00 77.50 83 LEU A C 1
ATOM 699 O O . LEU A 1 83 ? 13.031 -8.648 -10.194 1.00 77.50 83 LEU A O 1
ATOM 703 N N . TYR A 1 84 ? 12.014 -6.748 -9.483 1.00 71.75 84 TYR A N 1
ATOM 704 C CA . TYR A 1 84 ? 13.043 -5.793 -9.923 1.00 71.75 84 TYR A CA 1
ATOM 705 C C .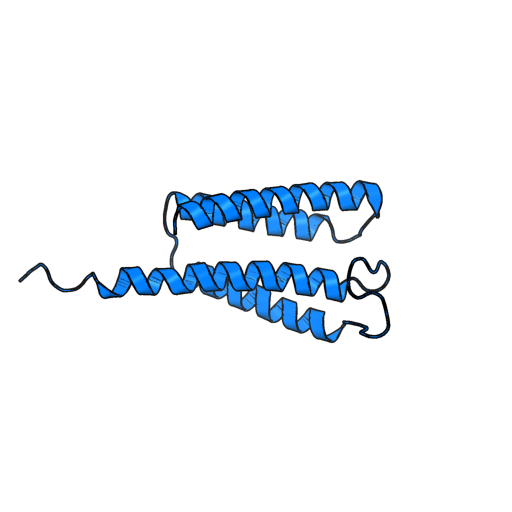 TYR A 1 84 ? 13.434 -5.950 -11.401 1.00 71.75 84 TYR A C 1
ATOM 707 O O . TYR A 1 84 ? 14.605 -5.895 -11.767 1.00 71.75 84 TYR A O 1
ATOM 715 N N . ASN A 1 85 ? 12.445 -6.206 -12.258 1.00 75.31 85 ASN A N 1
ATOM 716 C CA . ASN A 1 85 ? 12.649 -6.315 -13.694 1.00 75.31 85 ASN A CA 1
ATOM 717 C C . ASN A 1 85 ? 12.340 -4.976 -14.364 1.00 75.31 85 ASN A C 1
ATOM 719 O O . ASN A 1 85 ? 11.182 -4.582 -14.474 1.00 75.31 85 ASN A O 1
ATOM 723 N N . GLU A 1 86 ? 13.390 -4.310 -14.836 1.00 72.06 86 GLU A N 1
ATOM 724 C CA . GLU A 1 86 ? 13.319 -2.989 -15.473 1.00 72.06 86 GLU A CA 1
ATOM 725 C C . GLU A 1 86 ? 12.482 -2.990 -16.761 1.00 72.06 86 GLU A C 1
ATOM 727 O O . GLU A 1 86 ? 11.860 -1.991 -17.105 1.00 72.06 86 GLU A O 1
ATOM 732 N N . THR A 1 87 ? 12.419 -4.124 -17.467 1.00 76.94 87 THR A N 1
ATOM 733 C CA . THR A 1 87 ? 11.667 -4.246 -18.729 1.00 76.94 87 THR A CA 1
ATOM 734 C C . THR A 1 87 ? 10.210 -4.654 -18.536 1.00 76.94 87 THR A C 1
ATOM 736 O O . THR A 1 87 ? 9.388 -4.445 -19.425 1.00 76.94 87 THR A O 1
ATOM 739 N N . ASN A 1 88 ? 9.883 -5.258 -17.392 1.00 82.50 88 ASN A N 1
ATOM 740 C CA . ASN A 1 88 ? 8.533 -5.698 -17.069 1.00 82.50 88 ASN A CA 1
ATOM 741 C C . ASN A 1 88 ? 8.271 -5.527 -15.563 1.00 82.50 88 ASN A C 1
ATOM 743 O O . ASN A 1 88 ? 8.541 -6.446 -14.783 1.00 82.50 88 ASN A O 1
ATOM 747 N N . PRO A 1 89 ? 7.693 -4.388 -15.141 1.00 83.62 89 PRO A N 1
ATOM 748 C CA . PRO A 1 89 ? 7.479 -4.097 -13.727 1.00 83.62 89 PRO A CA 1
ATOM 749 C C . PRO A 1 89 ? 6.330 -4.911 -13.110 1.00 83.62 89 PRO A C 1
ATOM 751 O O . PRO A 1 89 ? 6.149 -4.890 -11.895 1.00 83.62 89 PRO A O 1
ATOM 754 N N . SER A 1 90 ? 5.572 -5.673 -13.909 1.00 85.75 90 SER A N 1
ATOM 755 C CA . SER A 1 90 ? 4.294 -6.282 -13.516 1.00 85.75 90 SER A CA 1
ATOM 756 C C . SER A 1 90 ? 4.339 -7.113 -12.234 1.00 85.75 90 SER A C 1
ATOM 758 O O . SER A 1 90 ? 3.378 -7.114 -11.464 1.00 85.75 90 SER A O 1
ATOM 760 N N . GLY A 1 91 ? 5.445 -7.820 -11.981 1.00 85.25 91 GLY A N 1
ATOM 761 C CA . GLY A 1 91 ? 5.603 -8.605 -10.756 1.00 85.25 91 GLY A CA 1
ATOM 762 C C . GLY A 1 91 ? 5.753 -7.735 -9.506 1.00 85.25 91 GLY A C 1
ATOM 763 O O . GLY A 1 91 ? 5.125 -8.022 -8.485 1.00 85.25 91 GLY A O 1
ATOM 764 N N . ASN A 1 92 ? 6.518 -6.645 -9.598 1.00 86.56 92 ASN A N 1
ATOM 765 C CA . ASN A 1 92 ? 6.671 -5.678 -8.512 1.00 86.56 92 ASN A CA 1
ATOM 766 C C . ASN A 1 92 ? 5.347 -4.941 -8.248 1.00 86.56 92 ASN A C 1
ATOM 768 O O . ASN A 1 92 ? 4.907 -4.838 -7.101 1.00 86.56 92 ASN A O 1
ATOM 772 N N . GLU A 1 93 ? 4.667 -4.538 -9.327 1.00 88.31 93 GLU A N 1
ATOM 773 C CA . GLU A 1 93 ? 3.383 -3.839 -9.262 1.00 88.31 93 GLU A CA 1
ATOM 774 C C . GLU A 1 93 ? 2.301 -4.689 -8.583 1.00 88.31 93 GLU A C 1
ATOM 776 O O . GLU A 1 93 ? 1.641 -4.271 -7.626 1.00 88.31 93 GLU A O 1
ATOM 781 N N . SER A 1 94 ? 2.151 -5.934 -9.046 1.00 92.69 94 SER A N 1
ATOM 782 C CA . SER A 1 94 ? 1.191 -6.885 -8.488 1.00 92.69 94 SER A CA 1
ATOM 783 C C . SER A 1 94 ? 1.494 -7.193 -7.017 1.00 92.69 94 SER A C 1
ATOM 785 O O . SER A 1 94 ? 0.583 -7.192 -6.186 1.00 92.69 94 SER A O 1
ATOM 787 N N . GLY A 1 95 ? 2.770 -7.384 -6.663 1.00 90.56 95 GLY A N 1
ATOM 788 C CA . GLY A 1 95 ? 3.198 -7.674 -5.294 1.00 90.56 95 GLY A CA 1
ATOM 789 C C . GLY A 1 95 ? 2.824 -6.574 -4.297 1.00 90.56 95 GLY A C 1
ATOM 790 O O . GLY A 1 95 ? 2.197 -6.859 -3.272 1.00 90.56 95 GLY A O 1
ATOM 791 N N . GLY A 1 96 ? 3.139 -5.313 -4.611 1.00 91.62 96 GLY A N 1
ATOM 792 C CA . GLY A 1 96 ? 2.781 -4.175 -3.757 1.00 91.62 96 GLY A CA 1
ATOM 793 C C . GLY A 1 96 ? 1.265 -4.037 -3.567 1.00 91.62 96 GLY A C 1
ATOM 794 O O . GLY A 1 96 ? 0.779 -3.830 -2.449 1.00 91.62 96 GLY A O 1
ATOM 795 N N . LEU A 1 97 ? 0.494 -4.243 -4.640 1.00 95.44 97 LEU A N 1
ATOM 796 C CA . LEU A 1 97 ? -0.967 -4.157 -4.611 1.00 95.44 97 LEU A CA 1
ATOM 797 C C . LEU A 1 97 ? -1.606 -5.292 -3.801 1.00 95.44 97 LEU A C 1
ATOM 799 O O . LEU A 1 97 ? -2.591 -5.056 -3.099 1.00 95.44 97 LEU A O 1
ATOM 803 N N . ILE A 1 98 ? -1.036 -6.501 -3.830 1.00 96.56 98 ILE A N 1
ATOM 804 C CA . ILE A 1 98 ? -1.478 -7.621 -2.984 1.00 96.56 98 ILE A CA 1
ATOM 805 C C . ILE A 1 98 ? -1.286 -7.284 -1.504 1.00 96.56 98 ILE A C 1
ATOM 807 O O . ILE A 1 98 ? -2.199 -7.515 -0.710 1.00 96.56 98 ILE A O 1
ATOM 811 N N . ILE A 1 99 ? -0.140 -6.704 -1.126 1.00 96.00 99 ILE A N 1
ATOM 812 C CA . ILE A 1 99 ? 0.140 -6.315 0.266 1.00 96.00 99 ILE A CA 1
ATOM 813 C C . ILE A 1 99 ? -0.892 -5.290 0.753 1.00 96.00 99 ILE A C 1
ATOM 815 O O . ILE A 1 99 ? -1.489 -5.465 1.821 1.00 96.00 99 ILE A O 1
ATOM 819 N N . ILE A 1 100 ? -1.150 -4.251 -0.046 1.00 97.12 100 ILE A N 1
ATOM 820 C CA . ILE A 1 100 ? -2.174 -3.238 0.245 1.00 97.12 100 ILE A CA 1
ATOM 821 C C . ILE A 1 100 ? -3.548 -3.908 0.362 1.00 97.12 100 ILE A C 1
ATOM 823 O O . ILE A 1 100 ? -4.235 -3.770 1.377 1.00 97.12 100 ILE A O 1
ATOM 827 N N . GLY A 1 101 ? -3.937 -4.683 -0.649 1.00 96.94 101 GLY A N 1
ATOM 828 C CA . GLY A 1 101 ? -5.234 -5.344 -0.720 1.00 96.94 101 GLY A CA 1
ATOM 829 C C . GLY A 1 101 ? -5.512 -6.253 0.475 1.00 96.94 101 GLY A C 1
ATOM 830 O O . GLY A 1 101 ? -6.592 -6.177 1.070 1.00 96.94 101 GLY A O 1
ATOM 831 N N . ALA A 1 102 ? -4.525 -7.058 0.873 1.00 96.94 102 ALA A N 1
ATOM 832 C CA . ALA A 1 102 ? -4.602 -7.946 2.025 1.00 96.94 102 ALA A CA 1
ATOM 833 C C . ALA A 1 102 ? -4.731 -7.168 3.341 1.00 96.94 102 ALA A C 1
ATOM 835 O O . ALA A 1 102 ? -5.590 -7.487 4.167 1.00 96.94 102 ALA A O 1
ATOM 836 N N . TRP A 1 103 ? -3.938 -6.111 3.533 1.00 96.62 103 TRP A N 1
ATOM 837 C CA . TRP A 1 103 ? -4.019 -5.292 4.741 1.00 96.62 103 TRP A CA 1
ATOM 838 C C . TRP A 1 103 ? -5.395 -4.635 4.903 1.00 96.62 103 TRP A C 1
ATOM 840 O O . TRP A 1 103 ? -6.025 -4.722 5.962 1.00 96.62 103 TRP A O 1
ATOM 850 N N . PHE A 1 104 ? -5.915 -4.035 3.833 1.00 96.12 104 PHE A N 1
ATOM 851 C CA . PHE A 1 104 ? -7.234 -3.409 3.852 1.00 96.12 104 PHE A CA 1
ATOM 852 C C . PHE A 1 104 ? -8.376 -4.429 4.000 1.00 96.12 104 PHE A C 1
ATOM 854 O O . PHE A 1 104 ? -9.378 -4.129 4.656 1.00 96.12 104 PHE A O 1
ATOM 861 N N . ALA A 1 105 ? -8.210 -5.661 3.503 1.00 95.19 105 ALA A N 1
ATOM 862 C CA . ALA A 1 105 ? -9.139 -6.758 3.782 1.00 95.19 105 ALA A CA 1
ATOM 863 C C . ALA A 1 105 ? -9.178 -7.100 5.281 1.00 95.19 105 ALA A C 1
ATOM 865 O O . ALA A 1 105 ? -10.260 -7.265 5.852 1.00 95.19 105 ALA A O 1
ATOM 866 N N . VAL A 1 106 ? -8.016 -7.146 5.943 1.00 93.69 106 VAL A N 1
ATOM 867 C CA . VAL A 1 106 ? -7.913 -7.386 7.391 1.00 93.69 106 VAL A CA 1
ATOM 868 C C . VAL A 1 106 ? -8.613 -6.277 8.185 1.00 93.69 106 VAL A C 1
ATOM 870 O O . VAL A 1 106 ? -9.391 -6.577 9.097 1.00 93.69 106 VAL A O 1
ATOM 873 N N . LEU A 1 107 ? -8.413 -5.004 7.818 1.00 91.81 107 LEU A N 1
ATOM 874 C CA . LEU A 1 107 ? -9.117 -3.873 8.441 1.00 91.81 107 LEU A CA 1
ATOM 875 C C . LEU A 1 107 ? -10.639 -3.961 8.246 1.00 91.81 107 LEU A C 1
ATOM 877 O O . LEU A 1 107 ? -11.406 -3.768 9.195 1.00 91.81 107 LEU A O 1
ATOM 881 N N . ALA A 1 108 ? -11.091 -4.331 7.045 1.00 92.06 108 ALA A N 1
ATOM 882 C CA . ALA A 1 108 ? -12.507 -4.537 6.756 1.00 92.06 108 ALA A CA 1
ATOM 883 C C . ALA A 1 108 ? -13.109 -5.721 7.539 1.00 92.06 108 ALA A C 1
ATOM 885 O O . ALA A 1 108 ? -14.291 -5.690 7.899 1.00 92.06 108 ALA A O 1
ATOM 886 N N . TRP A 1 109 ? -12.326 -6.771 7.800 1.00 88.44 109 TRP A N 1
ATOM 887 C CA . TRP A 1 109 ? -12.764 -7.955 8.542 1.00 88.44 109 TRP A CA 1
ATOM 888 C C . TRP A 1 109 ? -12.894 -7.683 10.043 1.00 88.44 109 TRP A C 1
ATOM 890 O O . TRP A 1 109 ? -13.907 -8.025 10.654 1.00 88.44 109 TRP A O 1
ATOM 900 N N . GLN A 1 110 ? -11.910 -7.012 10.641 1.00 79.62 110 GLN A N 1
ATOM 901 C CA . GLN A 1 110 ? -11.871 -6.729 12.082 1.00 79.62 110 GLN A CA 1
ATOM 902 C C . GLN A 1 110 ? -13.049 -5.862 12.557 1.00 79.62 110 GLN A C 1
ATOM 904 O O . GLN A 1 110 ? -13.514 -6.018 13.685 1.00 79.62 110 GLN A O 1
ATOM 909 N N . HIS A 1 111 ? -13.625 -5.031 11.683 1.00 63.22 111 HIS A N 1
ATOM 910 C CA . HIS A 1 111 ? -14.848 -4.283 11.992 1.00 63.22 111 HIS A CA 1
ATOM 911 C C . HIS A 1 111 ? -16.071 -5.167 12.283 1.00 63.22 111 HIS A C 1
ATOM 913 O O . HIS A 1 111 ? -16.942 -4.761 13.051 1.00 63.22 111 HIS A O 1
ATOM 919 N N . LYS A 1 112 ? -16.157 -6.376 11.705 1.00 52.25 112 LYS A N 1
ATOM 920 C CA . LYS A 1 112 ? -17.237 -7.324 12.031 1.00 52.25 112 LYS A CA 1
ATOM 921 C C . LYS A 1 112 ? -17.098 -7.883 13.450 1.00 52.25 112 LYS A C 1
ATOM 923 O O . LYS A 1 112 ? -18.114 -8.107 14.098 1.00 52.25 112 LYS A O 1
ATOM 928 N N . ALA A 1 113 ? -15.873 -8.062 13.951 1.00 45.62 113 ALA A N 1
ATOM 929 C CA . ALA A 1 113 ? -15.634 -8.644 15.274 1.00 45.62 113 ALA A CA 1
ATOM 930 C C . ALA A 1 113 ? -16.103 -7.731 16.424 1.00 45.62 113 ALA A C 1
ATOM 932 O O . ALA A 1 113 ? -16.539 -8.223 17.458 1.00 45.62 113 ALA A O 1
ATOM 933 N N . LEU A 1 114 ? -16.091 -6.408 16.223 1.00 45.91 114 LEU A N 1
ATOM 934 C CA . LEU A 1 114 ? -16.622 -5.430 17.185 1.00 45.91 114 LEU A CA 1
ATOM 935 C C . LEU A 1 114 ? -18.138 -5.188 17.028 1.00 45.91 114 LEU A C 1
ATOM 937 O O . LEU A 1 114 ? -18.772 -4.639 17.925 1.00 45.91 114 LEU A O 1
ATOM 941 N N . GLY A 1 115 ? -18.732 -5.611 15.906 1.00 41.91 115 GLY A N 1
ATOM 942 C CA . GLY A 1 115 ? -20.148 -5.410 15.575 1.00 41.91 115 GLY A CA 1
ATOM 943 C C . GLY A 1 115 ? -21.110 -6.485 16.094 1.00 41.91 115 GLY A C 1
ATOM 944 O O . GLY A 1 115 ? -22.316 -6.264 16.070 1.00 41.91 115 GLY A O 1
ATOM 945 N N . CYS A 1 116 ? -20.618 -7.619 16.605 1.00 38.31 116 CYS A N 1
ATOM 946 C CA . CYS A 1 116 ? -21.467 -8.652 17.223 1.00 38.31 116 CYS A CA 1
ATOM 947 C C . CYS A 1 116 ? -21.772 -8.407 18.716 1.00 38.31 116 CYS A C 1
ATOM 949 O O . CYS A 1 116 ? -22.491 -9.196 19.320 1.00 38.31 116 CYS A O 1
ATOM 951 N N . GLY A 1 117 ? -21.253 -7.327 19.316 1.00 42.38 117 GLY A N 1
ATOM 952 C CA . GLY A 1 117 ? -21.442 -7.007 20.741 1.00 42.38 117 GLY A CA 1
ATOM 953 C C . GLY A 1 117 ? -22.405 -5.853 21.044 1.00 42.38 117 GLY A C 1
ATOM 954 O O . GLY A 1 117 ? -22.667 -5.574 22.208 1.00 42.38 117 GLY A O 1
ATOM 955 N N . SER A 1 118 ? -22.941 -5.167 20.032 1.00 45.53 118 SER A N 1
ATOM 956 C CA . SER A 1 118 ? -23.730 -3.943 20.227 1.00 45.53 118 SER A CA 1
ATOM 957 C C . SER A 1 118 ? -25.209 -4.174 19.934 1.00 45.53 118 SER A C 1
ATOM 959 O O . SER A 1 118 ? -25.738 -3.584 18.997 1.00 45.53 118 SER A O 1
ATOM 961 N N . ASN A 1 119 ? -25.878 -5.063 20.684 1.00 47.69 119 ASN A N 1
ATOM 962 C CA . ASN A 1 119 ? -27.347 -5.123 20.627 1.00 47.69 119 ASN A CA 1
ATOM 963 C C . ASN A 1 119 ? -28.082 -5.784 21.807 1.00 47.69 119 ASN A C 1
ATOM 965 O O . ASN A 1 119 ? -29.179 -6.294 21.603 1.00 47.69 119 ASN A O 1
ATOM 969 N N . LYS A 1 120 ? -27.555 -5.766 23.042 1.00 47.94 120 LYS A N 1
ATOM 970 C CA . LYS A 1 120 ? -28.360 -6.095 24.243 1.00 47.94 120 LYS A CA 1
ATOM 971 C C . L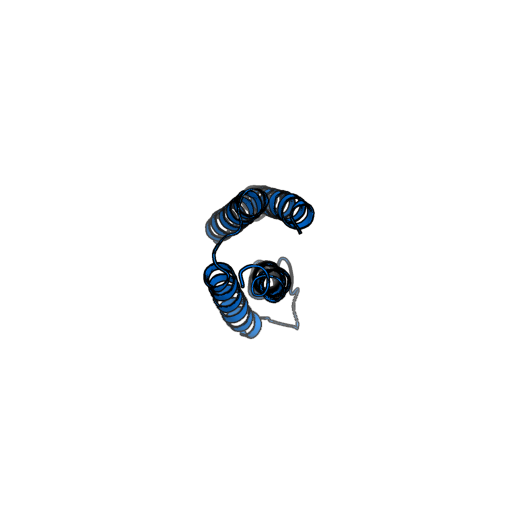YS A 1 120 ? -27.842 -5.398 25.506 1.00 47.94 120 LYS A C 1
ATOM 973 O O . LYS A 1 120 ? -27.158 -6.019 26.305 1.00 47.94 120 LYS A O 1
ATOM 978 N N . ALA A 1 121 ? -28.176 -4.125 25.688 1.00 43.19 121 ALA A N 1
ATOM 979 C CA . ALA A 1 121 ? -28.206 -3.489 27.010 1.00 43.19 121 ALA A CA 1
ATOM 980 C C . ALA A 1 121 ? -28.998 -2.179 26.916 1.00 43.19 121 ALA A C 1
ATOM 982 O O . ALA A 1 121 ? -28.420 -1.104 26.959 1.00 43.19 121 ALA A O 1
ATOM 983 N N . ASN A 1 122 ? -30.299 -2.286 26.642 1.00 46.41 122 ASN A N 1
ATOM 984 C CA . ASN A 1 122 ? -31.308 -1.268 26.950 1.00 46.41 122 ASN A CA 1
ATOM 985 C C . ASN A 1 122 ? -32.686 -1.850 26.620 1.00 46.41 122 ASN A C 1
ATOM 987 O O . ASN A 1 122 ? -33.268 -1.560 25.575 1.00 46.41 122 ASN A O 1
ATOM 991 N N . ARG A 1 123 ? -33.155 -2.742 27.491 1.00 39.47 123 ARG A N 1
ATOM 992 C CA . ARG A 1 123 ? -34.566 -2.964 27.815 1.00 39.47 123 ARG A CA 1
ATOM 993 C C . ARG A 1 123 ? -34.650 -3.849 29.043 1.00 39.47 123 ARG A C 1
ATOM 995 O O . ARG A 1 123 ? -33.914 -4.860 29.059 1.00 39.47 123 ARG A O 1
#

Sequence (123 aa):
MRYACLVMGILFALFTFWQFNDLEQYDTEWWQGWVLTYALCSIISLVTWAKALPRWFYFSISMVALGVAVYWSLGIEWHKTVLYNETNPSGNESGGLIIIGAWFAVLAWQHKALGCGSNKANR

Foldseek 3Di:
DLVVLQVLLVVLVVQLVVLVVCCVPPVQPCSVVSNVVSNVSSVVSNVCSVPNDDLVVLQVLLCVLQVVLVVLVVQQPPVDPLDPDSVRHSSVSSVVSNVSNVVSVVSSVVVVVVVVPPDDDDD

Secondary structure (DSSP, 8-state):
-HHHHHHHHHHHHHHHHHHHHHHHHH--TTHHHHHHHHHHHHHHHHHHHHSPPPHHHHHHHHHHHHHHHHHHHTT--TTS-SSS-TT-THHHHHHHHHHHHHHHHHHHHHHHHHHTSSS-S--

Radius of gyration: 17.14 Å; chains: 1; bounding box: 54×26×46 Å